Protein AF-X1LJD1-F1 (afdb_monomer_lite)

Sequence (75 aa):
MLVSEFISLCKEADKLIRDLLVKSTKLQGRRPKTLKAAAVHHLARKKGLPITLNDIYHIYGCYQPRIIEVEKIIK

Radius of gyration: 11.49 Å; chains: 1; bounding box: 23×22×31 Å

Structure (mmCIF, N/CA/C/O backbone):
data_AF-X1LJD1-F1
#
_entry.id   AF-X1LJD1-F1
#
loop_
_atom_site.group_PDB
_atom_site.id
_atom_site.type_symbol
_atom_site.label_atom_id
_atom_site.label_alt_id
_atom_site.label_comp_id
_atom_site.label_asym_id
_atom_site.label_entity_id
_atom_site.label_seq_id
_atom_site.pdbx_PDB_ins_code
_atom_site.Cartn_x
_atom_site.Cartn_y
_atom_site.Cartn_z
_atom_site.occupancy
_atom_site.B_iso_or_equiv
_atom_site.auth_seq_id
_atom_site.auth_comp_id
_atom_site.auth_asym_id
_atom_site.auth_atom_id
_atom_site.pdbx_PDB_model_num
ATOM 1 N N . MET A 1 1 ? 8.350 0.292 -15.605 1.00 67.19 1 MET A N 1
ATOM 2 C CA . MET A 1 1 ? 7.836 1.453 -14.852 1.00 67.19 1 MET A CA 1
ATOM 3 C C . MET A 1 1 ? 8.899 2.527 -14.889 1.00 67.19 1 MET A C 1
ATOM 5 O O . MET A 1 1 ? 10.038 2.241 -14.529 1.00 67.19 1 MET A O 1
ATOM 9 N N . LEU A 1 2 ? 8.558 3.716 -15.371 1.00 76.69 2 LEU A N 1
ATOM 10 C CA . LEU A 1 2 ? 9.473 4.853 -15.344 1.00 76.69 2 LEU A CA 1
ATOM 11 C C . LEU A 1 2 ? 9.630 5.344 -13.897 1.00 76.69 2 LEU A C 1
ATOM 13 O O . LEU A 1 2 ? 8.694 5.278 -13.100 1.00 76.69 2 LEU A O 1
ATOM 17 N N . VAL A 1 3 ? 10.810 5.858 -13.545 1.00 77.88 3 VAL A N 1
ATOM 18 C CA . VAL A 1 3 ? 11.104 6.359 -12.186 1.00 77.88 3 VAL A CA 1
ATOM 19 C C . VAL A 1 3 ? 10.088 7.425 -11.746 1.00 77.88 3 VAL A C 1
ATOM 21 O O . VAL A 1 3 ? 9.654 7.441 -10.594 1.00 77.88 3 VAL A O 1
ATOM 24 N N . SER A 1 4 ? 9.643 8.274 -12.675 1.00 84.12 4 SER A N 1
ATOM 25 C CA . SER A 1 4 ? 8.618 9.299 -12.445 1.00 84.12 4 SER A CA 1
ATOM 26 C C . SER A 1 4 ? 7.253 8.718 -12.056 1.00 84.12 4 SER A C 1
ATOM 28 O O . SER A 1 4 ? 6.585 9.262 -11.174 1.00 84.12 4 SER A O 1
ATOM 30 N N . GLU A 1 5 ? 6.847 7.598 -12.655 1.00 83.31 5 GLU A N 1
ATOM 31 C CA . GLU A 1 5 ? 5.583 6.919 -12.341 1.00 83.31 5 GLU A CA 1
ATOM 32 C C . GLU A 1 5 ? 5.608 6.334 -10.930 1.00 83.31 5 GLU A C 1
ATOM 34 O O . GLU A 1 5 ? 4.647 6.488 -10.174 1.00 83.31 5 GLU A O 1
ATOM 39 N N . PHE A 1 6 ? 6.731 5.723 -10.542 1.00 82.94 6 PHE A N 1
ATOM 40 C CA . PHE A 1 6 ? 6.896 5.166 -9.201 1.00 82.94 6 PHE A CA 1
ATOM 41 C C . PHE A 1 6 ? 6.880 6.252 -8.117 1.00 82.94 6 PHE A C 1
ATOM 43 O O . PHE A 1 6 ? 6.251 6.083 -7.070 1.00 82.94 6 PHE A O 1
ATOM 50 N N . ILE A 1 7 ? 7.525 7.395 -8.370 1.00 87.88 7 ILE A N 1
ATOM 51 C CA . ILE A 1 7 ? 7.513 8.537 -7.445 1.00 87.88 7 ILE A CA 1
ATOM 52 C C . ILE A 1 7 ? 6.090 9.078 -7.272 1.00 87.88 7 ILE A C 1
ATOM 54 O O . ILE A 1 7 ? 5.665 9.327 -6.141 1.00 87.88 7 ILE A O 1
ATOM 58 N N . SER A 1 8 ? 5.337 9.239 -8.362 1.00 90.94 8 SER A N 1
ATOM 59 C CA . SER A 1 8 ? 3.936 9.675 -8.298 1.00 90.94 8 SER A CA 1
ATOM 60 C C . SER A 1 8 ? 3.073 8.684 -7.516 1.00 90.94 8 SER A C 1
ATOM 62 O O . SER A 1 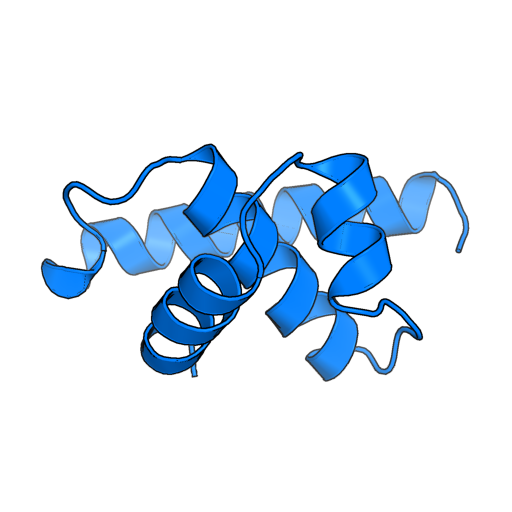8 ? 2.327 9.090 -6.626 1.00 90.94 8 SER A O 1
ATOM 64 N N . LEU A 1 9 ? 3.258 7.382 -7.749 1.00 91.31 9 LEU A N 1
ATOM 65 C CA . LEU A 1 9 ? 2.580 6.325 -7.000 1.00 91.31 9 LEU A CA 1
ATOM 66 C C . LEU A 1 9 ? 2.874 6.402 -5.493 1.00 91.31 9 LEU A C 1
ATOM 68 O O . LEU A 1 9 ? 1.965 6.281 -4.674 1.00 91.31 9 LEU A O 1
ATOM 72 N N . CYS A 1 10 ? 4.129 6.659 -5.118 1.00 91.69 10 CYS A N 1
ATOM 73 C CA . CYS A 1 10 ? 4.521 6.842 -3.722 1.00 91.69 10 CYS A CA 1
ATOM 74 C C . CYS A 1 10 ? 3.840 8.058 -3.077 1.00 91.69 10 C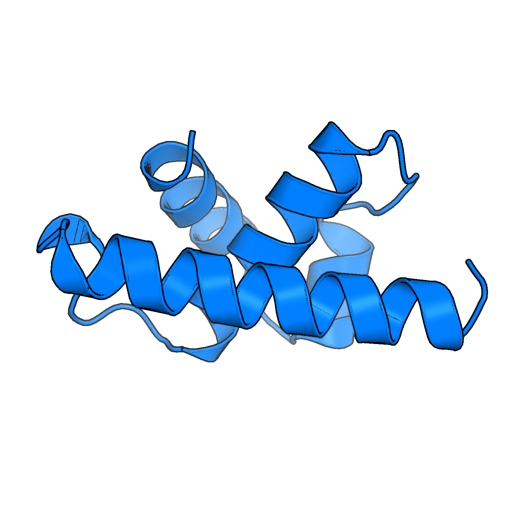YS A C 1
ATOM 76 O O . CYS A 1 10 ? 3.403 7.968 -1.930 1.00 91.69 10 CYS A O 1
ATOM 78 N N . LYS A 1 11 ? 3.726 9.180 -3.800 1.00 93.94 11 LYS A N 1
ATOM 79 C CA . LYS A 1 11 ? 3.043 10.390 -3.307 1.00 93.94 11 LYS A CA 1
ATOM 80 C C . LYS A 1 11 ? 1.546 10.157 -3.105 1.00 93.94 11 LYS A C 1
ATOM 82 O O . LYS A 1 11 ? 0.986 10.587 -2.099 1.00 93.94 11 LYS A O 1
ATOM 87 N N . GLU A 1 12 ? 0.902 9.460 -4.036 1.00 94.44 12 GLU A N 1
ATOM 88 C CA . GLU A 1 12 ? -0.510 9.086 -3.909 1.00 94.44 12 GLU A CA 1
ATOM 89 C C . GLU A 1 12 ? -0.742 8.138 -2.729 1.00 94.44 12 GLU A C 1
ATOM 91 O O . GLU A 1 12 ? -1.705 8.317 -1.983 1.00 94.44 12 GLU A O 1
ATOM 96 N N . ALA A 1 13 ? 0.167 7.185 -2.507 1.00 94.12 13 ALA A N 1
ATOM 97 C CA . ALA A 1 13 ? 0.120 6.294 -1.353 1.00 94.12 13 ALA A CA 1
ATOM 98 C C . ALA A 1 13 ? 0.243 7.063 -0.030 1.00 94.12 13 ALA A C 1
ATOM 100 O O . ALA A 1 13 ? -0.527 6.815 0.896 1.00 94.12 13 ALA A O 1
ATOM 101 N N . ASP A 1 14 ? 1.162 8.030 0.053 1.00 93.25 14 ASP A N 1
ATOM 102 C CA . ASP A 1 14 ? 1.319 8.869 1.246 1.00 93.25 14 ASP A CA 1
ATOM 103 C C . ASP A 1 14 ? 0.053 9.694 1.527 1.00 93.25 14 ASP A C 1
ATOM 105 O O . ASP A 1 14 ? -0.369 9.799 2.682 1.00 93.25 14 ASP A O 1
ATOM 109 N N . LYS A 1 15 ? -0.590 10.240 0.485 1.00 93.75 15 LYS A N 1
ATOM 110 C CA . LYS A 1 15 ? -1.867 10.957 0.622 1.00 93.75 15 LYS A CA 1
ATOM 111 C C . LYS A 1 15 ? -2.978 10.028 1.118 1.00 93.75 15 LYS A C 1
ATOM 113 O O . LYS A 1 15 ? -3.638 10.351 2.101 1.00 93.75 15 LYS A O 1
ATOM 118 N N . LEU A 1 16 ? -3.128 8.856 0.498 1.00 92.81 16 LEU A N 1
ATOM 119 C CA . LEU A 1 16 ? -4.122 7.852 0.883 1.00 92.81 16 LEU A CA 1
ATOM 120 C C . LEU A 1 16 ? -3.980 7.453 2.359 1.00 92.81 16 LEU A C 1
ATOM 122 O O . LEU A 1 16 ? -4.969 7.391 3.083 1.00 92.81 16 LEU A O 1
ATOM 126 N N . ILE A 1 17 ? -2.752 7.220 2.826 1.00 92.00 17 ILE A N 1
ATOM 127 C CA . ILE A 1 17 ? -2.491 6.851 4.222 1.00 92.00 17 ILE A CA 1
ATOM 128 C C . ILE A 1 17 ? -2.881 7.975 5.175 1.00 92.00 17 ILE A C 1
ATOM 130 O O . ILE A 1 17 ? -3.496 7.695 6.201 1.00 92.00 17 ILE A O 1
ATOM 134 N N . ARG A 1 18 ? -2.549 9.233 4.856 1.00 90.06 18 ARG A N 1
ATOM 135 C CA . ARG A 1 18 ? -2.945 10.380 5.688 1.00 90.06 18 ARG A CA 1
ATOM 136 C C . ARG A 1 18 ? -4.462 10.469 5.809 1.00 90.06 18 ARG A C 1
ATOM 138 O O . ARG A 1 18 ? -4.967 10.543 6.926 1.00 90.06 18 ARG A O 1
ATOM 145 N N . ASP A 1 19 ? -5.173 10.375 4.689 1.00 89.38 19 ASP A N 1
ATOM 146 C CA . ASP A 1 19 ? -6.637 10.441 4.668 1.00 89.38 19 ASP A CA 1
ATOM 147 C C . ASP A 1 19 ? -7.270 9.294 5.474 1.00 89.38 19 ASP A C 1
ATOM 149 O O . ASP A 1 19 ? -8.259 9.492 6.183 1.00 89.38 19 ASP A O 1
ATOM 153 N N . LEU A 1 20 ? -6.687 8.093 5.406 1.00 88.25 20 LEU A N 1
ATOM 154 C CA . LEU A 1 20 ? -7.165 6.928 6.148 1.00 88.25 20 LEU A CA 1
ATOM 155 C C . LEU A 1 20 ? -6.826 6.982 7.642 1.00 88.25 20 LEU A C 1
ATOM 157 O O . LEU A 1 20 ? -7.646 6.560 8.452 1.00 88.25 20 LEU A O 1
ATOM 161 N N . LEU A 1 21 ? -5.661 7.505 8.031 1.00 86.88 21 LEU A N 1
ATOM 162 C CA . LEU A 1 21 ? -5.270 7.643 9.440 1.00 86.88 21 LEU A CA 1
ATOM 163 C C . LEU A 1 21 ? -6.146 8.649 10.193 1.00 86.88 21 LEU A C 1
ATOM 165 O O . LEU A 1 21 ? -6.385 8.466 11.385 1.00 86.88 21 LEU A O 1
ATOM 169 N N . VAL A 1 22 ? -6.650 9.674 9.501 1.00 85.38 22 VAL A N 1
ATOM 170 C CA . VAL A 1 22 ? -7.627 10.618 10.065 1.00 85.38 22 VAL A CA 1
ATOM 171 C C . VAL A 1 22 ? -8.984 9.942 10.293 1.00 85.38 22 VAL A C 1
ATOM 173 O O . VAL A 1 22 ? -9.682 10.272 11.246 1.00 85.38 22 VAL A O 1
ATOM 176 N N . LYS A 1 23 ? -9.363 8.982 9.440 1.00 78.94 23 LYS A N 1
ATOM 177 C CA . LYS A 1 23 ? -10.701 8.362 9.441 1.00 78.94 23 LYS A CA 1
ATOM 178 C C . LYS A 1 23 ? -10.793 7.034 10.196 1.00 78.94 23 LYS A C 1
ATOM 180 O O . LYS A 1 23 ? -11.885 6.653 10.604 1.00 78.94 23 LYS A O 1
ATOM 185 N N . SER A 1 24 ? -9.692 6.294 10.341 1.00 72.56 24 SER A N 1
ATOM 186 C CA . SER A 1 24 ? -9.704 4.901 10.798 1.00 72.56 24 SER A CA 1
ATOM 187 C C . SER A 1 24 ? -8.712 4.645 11.927 1.00 72.56 24 SER A C 1
ATOM 189 O O . SER A 1 24 ? -7.494 4.646 11.735 1.00 72.56 24 SER A O 1
ATOM 191 N N . THR A 1 25 ? -9.241 4.297 13.101 1.00 76.44 25 THR A N 1
ATOM 192 C CA . THR A 1 25 ? -8.443 3.849 14.252 1.00 76.44 25 THR A CA 1
ATOM 193 C C . THR A 1 25 ? -7.770 2.495 14.005 1.00 76.44 25 THR A C 1
ATOM 195 O O . THR A 1 25 ? -6.742 2.205 14.606 1.00 76.44 25 THR A O 1
ATOM 198 N N . LYS A 1 26 ? -8.268 1.681 13.059 1.00 82.31 26 LYS A N 1
ATOM 199 C CA . LYS A 1 26 ? -7.727 0.338 12.752 1.00 82.31 26 LYS A CA 1
ATOM 200 C C . LYS A 1 26 ? -6.319 0.363 12.146 1.00 82.31 26 LYS A C 1
ATOM 202 O O . LYS A 1 26 ? -5.626 -0.656 12.152 1.00 82.31 26 LYS A O 1
ATOM 207 N N . LEU A 1 27 ? -5.909 1.506 11.599 1.00 81.06 27 LEU A N 1
ATOM 208 C CA . LEU A 1 27 ? -4.565 1.716 11.057 1.00 81.06 27 LEU A CA 1
ATOM 209 C C . LEU A 1 27 ? -3.603 2.320 12.088 1.00 81.06 27 LEU A C 1
ATOM 211 O O . LEU A 1 27 ? -2.389 2.291 11.871 1.00 81.06 27 LEU A O 1
ATOM 215 N N . GLN A 1 28 ? -4.115 2.829 13.213 1.00 77.75 28 GLN A N 1
ATOM 216 C CA . GLN A 1 28 ? -3.285 3.368 14.285 1.00 77.75 28 GLN A CA 1
ATOM 217 C C . GLN A 1 28 ? -2.468 2.239 14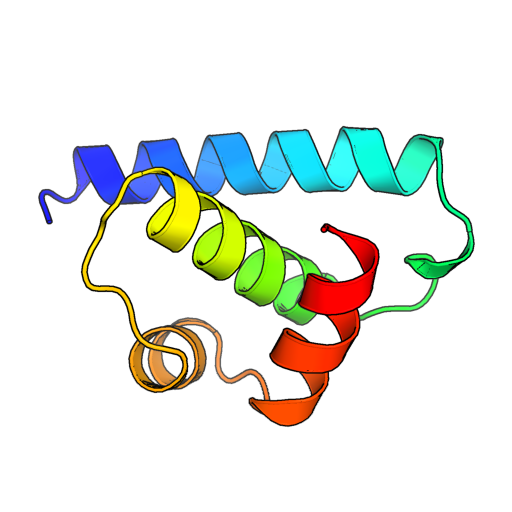.935 1.00 77.75 28 GLN A C 1
ATOM 219 O O . GLN A 1 28 ? -2.933 1.112 15.092 1.00 77.75 28 GLN A O 1
ATOM 224 N N . GLY A 1 29 ? -1.197 2.516 15.237 1.00 82.62 29 GLY A N 1
ATOM 225 C CA . GLY A 1 29 ? -0.251 1.530 15.782 1.00 82.62 29 GLY A CA 1
ATOM 226 C C . GLY A 1 29 ? 0.406 0.604 14.746 1.00 82.62 29 GLY A C 1
ATOM 227 O O . GLY A 1 29 ? 1.342 -0.128 15.079 1.00 82.62 29 GLY A O 1
ATOM 228 N N . ARG A 1 30 ? -0.008 0.639 13.471 1.00 85.62 30 ARG A N 1
ATOM 229 C CA . ARG A 1 30 ? 0.688 -0.094 12.399 1.00 85.62 30 ARG A CA 1
ATOM 230 C C . ARG A 1 30 ? 1.974 0.635 12.001 1.00 85.62 30 ARG A C 1
ATOM 232 O O . ARG A 1 30 ? 2.046 1.861 11.988 1.00 85.62 30 ARG A O 1
ATOM 239 N N . ARG A 1 31 ? 3.011 -0.130 11.637 1.00 89.00 31 ARG A N 1
ATOM 240 C CA . ARG A 1 31 ? 4.305 0.441 11.226 1.00 89.00 31 AR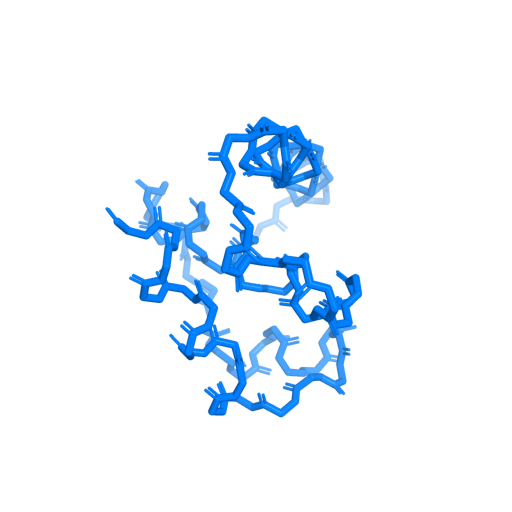G A CA 1
ATOM 241 C C . ARG A 1 31 ? 4.132 1.284 9.950 1.00 89.00 31 ARG A C 1
ATOM 243 O O . ARG A 1 31 ? 3.635 0.736 8.963 1.00 89.00 31 ARG A O 1
ATOM 250 N N . PRO A 1 32 ? 4.628 2.538 9.901 1.00 89.19 32 PRO A N 1
ATOM 251 C CA . PRO A 1 32 ? 4.493 3.410 8.728 1.00 89.19 32 PRO A CA 1
ATOM 252 C C . PRO A 1 32 ? 4.979 2.770 7.424 1.00 89.19 32 PRO A C 1
ATOM 254 O O . PRO A 1 32 ? 4.343 2.894 6.383 1.00 89.19 32 PRO A O 1
ATOM 257 N N . LYS A 1 33 ? 6.072 2.000 7.495 1.00 90.44 33 LYS A N 1
ATOM 258 C CA . LYS A 1 33 ? 6.634 1.278 6.346 1.00 90.44 33 LYS A CA 1
ATOM 259 C C . LYS A 1 33 ? 5.656 0.254 5.761 1.00 90.44 33 LYS A C 1
ATOM 261 O O . LYS A 1 33 ? 5.528 0.151 4.548 1.00 90.44 33 LYS A O 1
ATOM 266 N N . THR A 1 34 ? 4.934 -0.465 6.623 1.00 91.56 34 THR A N 1
ATOM 267 C CA . THR A 1 34 ? 3.923 -1.456 6.225 1.00 91.56 34 THR A CA 1
ATOM 268 C C . THR A 1 34 ? 2.689 -0.785 5.638 1.00 91.56 34 THR A C 1
ATOM 270 O O . THR A 1 34 ? 2.167 -1.264 4.637 1.00 91.56 34 THR A O 1
ATOM 273 N N . LEU A 1 35 ? 2.263 0.345 6.214 1.00 92.44 35 LEU A N 1
ATOM 274 C CA . LEU A 1 35 ? 1.179 1.159 5.660 1.00 92.44 35 LEU A CA 1
ATOM 275 C C . LEU A 1 35 ? 1.519 1.625 4.241 1.00 92.44 35 LEU A C 1
ATOM 277 O O . LEU A 1 35 ? 0.722 1.435 3.326 1.00 92.44 35 LEU A O 1
ATOM 281 N N . LYS A 1 36 ? 2.736 2.148 4.047 1.00 92.44 36 LYS A N 1
ATOM 282 C CA . LYS A 1 36 ? 3.238 2.583 2.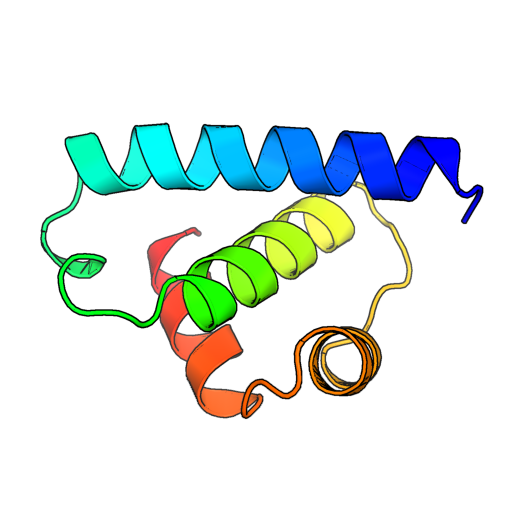738 1.00 92.44 36 LYS A CA 1
ATOM 283 C C . LYS A 1 36 ? 3.323 1.442 1.736 1.00 92.44 36 LYS A C 1
ATOM 285 O O . LYS A 1 36 ? 2.793 1.571 0.639 1.00 92.44 36 LYS A O 1
ATOM 290 N N . ALA A 1 37 ? 3.911 0.316 2.128 1.00 93.75 37 ALA A N 1
ATOM 291 C CA . ALA A 1 37 ? 3.992 -0.880 1.297 1.00 93.75 37 ALA A CA 1
ATOM 292 C C . ALA A 1 37 ? 2.605 -1.344 0.810 1.00 93.75 37 ALA A C 1
ATOM 294 O O . ALA A 1 37 ? 2.414 -1.576 -0.383 1.00 93.75 37 ALA A O 1
ATOM 295 N N . ALA A 1 38 ? 1.624 -1.421 1.714 1.00 93.88 38 ALA A N 1
ATOM 296 C CA . ALA A 1 38 ? 0.262 -1.833 1.381 1.00 93.88 38 ALA A CA 1
ATOM 297 C C . ALA A 1 38 ? -0.469 -0.816 0.496 1.00 93.88 38 ALA A C 1
ATOM 299 O O . ALA A 1 38 ? -1.115 -1.207 -0.472 1.00 93.88 38 ALA A O 1
ATOM 300 N N . ALA A 1 39 ? -0.337 0.481 0.778 1.00 94.44 39 ALA A N 1
ATOM 301 C CA . ALA A 1 39 ? -0.957 1.530 -0.027 1.00 94.44 39 ALA A CA 1
ATOM 302 C C . ALA A 1 39 ? -0.373 1.594 -1.447 1.00 94.44 39 ALA A C 1
ATOM 304 O O . ALA A 1 39 ? -1.125 1.702 -2.414 1.00 94.44 39 ALA A O 1
ATOM 305 N N . VAL A 1 40 ? 0.951 1.471 -1.589 1.00 94.00 40 VAL A N 1
ATOM 306 C CA . VAL A 1 40 ? 1.621 1.417 -2.898 1.00 94.00 40 VAL A CA 1
ATOM 307 C C . VAL A 1 40 ? 1.166 0.187 -3.679 1.00 94.00 40 VAL A C 1
ATOM 309 O O . VAL A 1 40 ? 0.794 0.324 -4.841 1.00 94.00 40 VAL A O 1
ATOM 312 N N . HIS A 1 41 ? 1.122 -0.990 -3.045 1.00 94.19 41 HIS A N 1
ATOM 313 C CA . HIS A 1 41 ? 0.630 -2.214 -3.683 1.00 94.19 41 HIS A CA 1
ATOM 314 C C . HIS A 1 41 ? -0.832 -2.080 -4.140 1.00 94.19 41 HIS A C 1
ATOM 316 O O . HIS A 1 41 ? -1.159 -2.373 -5.290 1.00 94.19 41 HIS A O 1
ATOM 322 N N . HIS A 1 42 ? -1.705 -1.565 -3.271 1.00 94.12 42 HIS A N 1
ATOM 323 C CA . HIS A 1 42 ? -3.115 -1.338 -3.579 1.00 94.12 42 HIS A CA 1
ATOM 324 C C . HIS A 1 42 ? -3.301 -0.404 -4.785 1.00 94.12 42 HIS A C 1
ATOM 326 O O . HIS A 1 42 ? -4.031 -0.728 -5.725 1.00 94.12 42 HIS A O 1
ATOM 332 N N . LEU A 1 43 ? -2.620 0.747 -4.784 1.00 93.88 43 LEU A N 1
ATOM 333 C CA . LEU A 1 43 ? -2.713 1.725 -5.867 1.00 93.88 43 LEU A CA 1
ATOM 334 C C . LEU A 1 43 ? -2.106 1.199 -7.169 1.00 93.88 43 LEU A C 1
ATOM 336 O O . LEU A 1 43 ? -2.675 1.433 -8.234 1.00 93.88 43 LEU A O 1
ATOM 340 N N . ALA A 1 44 ? -1.000 0.453 -7.095 1.00 92.19 44 ALA A N 1
ATOM 341 C CA . ALA A 1 44 ? -0.394 -0.188 -8.256 1.00 92.19 44 ALA A CA 1
ATOM 342 C C . ALA A 1 44 ? -1.386 -1.129 -8.942 1.00 92.19 44 ALA A C 1
ATOM 344 O O . ALA A 1 44 ? -1.620 -1.012 -10.145 1.00 92.19 44 ALA A O 1
ATOM 345 N N . ARG A 1 45 ? -2.049 -1.989 -8.158 1.00 91.81 45 ARG A N 1
ATOM 346 C CA . ARG A 1 45 ? -3.083 -2.897 -8.662 1.00 91.81 45 ARG A CA 1
ATOM 347 C C . ARG A 1 45 ? -4.270 -2.154 -9.262 1.00 91.81 45 ARG A C 1
ATOM 349 O O . ARG A 1 45 ? -4.737 -2.537 -10.329 1.00 91.81 45 ARG A O 1
ATOM 356 N N . LYS A 1 46 ? -4.737 -1.083 -8.614 1.00 91.75 46 LYS A N 1
ATOM 357 C CA . LYS A 1 46 ? -5.844 -0.255 -9.121 1.00 91.75 46 LYS A CA 1
ATOM 358 C C . LYS A 1 46 ? -5.519 0.391 -10.474 1.00 91.75 46 LYS A C 1
ATOM 360 O O . LYS A 1 46 ? -6.418 0.583 -11.283 1.00 91.75 46 LYS A O 1
ATOM 365 N N . LYS A 1 47 ? -4.245 0.700 -10.722 1.00 90.69 47 LYS A N 1
ATOM 366 C CA . LYS A 1 47 ? -3.744 1.266 -11.984 1.00 90.69 47 LYS A CA 1
ATOM 367 C C . LYS A 1 47 ? -3.324 0.211 -13.016 1.00 90.69 47 LYS A C 1
ATOM 369 O O . LYS A 1 47 ? -2.832 0.583 -14.075 1.00 90.69 47 LYS A O 1
ATOM 374 N N . GLY A 1 48 ? -3.480 -1.081 -12.718 1.00 89.00 48 GLY A N 1
ATOM 375 C CA . GLY A 1 48 ? -3.052 -2.164 -13.608 1.00 89.00 48 GLY A CA 1
ATOM 376 C C . GLY A 1 48 ? -1.531 -2.295 -13.749 1.00 89.00 48 GLY A C 1
ATOM 377 O O . GLY A 1 48 ? -1.058 -2.877 -14.720 1.00 89.00 48 GLY A O 1
ATOM 378 N N . LEU A 1 49 ? -0.753 -1.757 -12.803 1.00 87.56 49 LEU A N 1
ATOM 379 C CA . LEU A 1 49 ? 0.703 -1.871 -12.822 1.00 87.56 49 LEU A CA 1
ATOM 380 C C . LEU A 1 49 ? 1.132 -3.274 -12.358 1.00 87.56 49 LEU A C 1
ATOM 382 O O . LEU A 1 49 ? 0.615 -3.759 -11.346 1.00 87.56 49 LEU A O 1
ATOM 386 N N . PRO A 1 50 ? 2.105 -3.914 -13.034 1.00 87.50 50 PRO A N 1
ATOM 387 C CA . PRO A 1 50 ? 2.560 -5.263 -12.709 1.00 87.50 50 PRO A CA 1
ATOM 388 C C . PRO A 1 50 ? 3.542 -5.248 -11.525 1.00 87.50 50 PRO A C 1
ATOM 390 O O . PRO A 1 50 ? 4.706 -5.605 -11.668 1.00 87.50 50 PRO A O 1
ATOM 393 N N . ILE A 1 51 ? 3.089 -4.784 -10.357 1.00 87.50 51 ILE A N 1
ATOM 394 C CA . ILE A 1 51 ? 3.868 -4.793 -9.112 1.00 87.50 51 ILE A CA 1
ATOM 395 C C . ILE A 1 51 ? 3.349 -5.919 -8.224 1.00 87.50 51 ILE A C 1
ATOM 397 O O . ILE A 1 51 ? 2.188 -5.910 -7.811 1.00 87.50 51 ILE A O 1
ATOM 401 N N . THR A 1 52 ? 4.214 -6.878 -7.910 1.00 90.19 52 THR A N 1
ATOM 402 C CA . THR A 1 52 ? 3.887 -8.017 -7.050 1.00 90.19 52 THR A CA 1
ATOM 403 C C . THR A 1 52 ? 4.143 -7.703 -5.574 1.00 90.19 52 THR A C 1
ATOM 405 O O . THR A 1 52 ? 4.887 -6.788 -5.213 1.00 90.19 52 THR A O 1
ATOM 408 N N . LEU A 1 53 ? 3.578 -8.519 -4.680 1.00 89.31 53 LEU A N 1
ATOM 409 C CA . LEU A 1 53 ? 3.921 -8.478 -3.253 1.00 89.31 53 LEU A CA 1
ATOM 410 C C . LEU A 1 53 ? 5.407 -8.765 -2.995 1.00 89.31 53 LEU A C 1
ATOM 412 O O . LEU A 1 53 ? 5.954 -8.281 -2.003 1.00 89.31 53 LEU A O 1
ATOM 416 N N . ASN A 1 54 ? 6.063 -9.533 -3.872 1.00 89.88 54 ASN A N 1
ATOM 417 C CA . ASN A 1 54 ? 7.488 -9.813 -3.755 1.00 89.88 54 ASN A CA 1
ATOM 418 C C . ASN A 1 54 ? 8.331 -8.568 -4.053 1.00 89.88 54 ASN A C 1
ATOM 420 O O . ASN A 1 54 ? 9.250 -8.257 -3.300 1.00 89.88 54 ASN A O 1
ATOM 424 N N . ASP A 1 55 ? 7.950 -7.789 -5.066 1.00 90.00 55 ASP A N 1
ATOM 425 C CA . ASP A 1 55 ? 8.614 -6.518 -5.382 1.00 90.00 55 ASP A CA 1
ATOM 426 C C . ASP A 1 55 ? 8.507 -5.542 -4.206 1.00 90.00 55 ASP A C 1
ATOM 428 O O . ASP A 1 55 ? 9.491 -4.947 -3.767 1.00 90.00 55 ASP A O 1
ATOM 432 N N . ILE A 1 56 ? 7.313 -5.437 -3.619 1.00 90.62 56 ILE A N 1
ATOM 433 C CA . ILE A 1 56 ? 7.070 -4.595 -2.445 1.00 90.62 56 ILE A CA 1
ATOM 434 C C . ILE A 1 56 ? 7.870 -5.088 -1.230 1.00 90.62 56 ILE A C 1
ATOM 436 O O . ILE A 1 56 ? 8.400 -4.267 -0.476 1.00 90.62 56 ILE A O 1
ATOM 440 N N . TYR A 1 57 ? 7.994 -6.406 -1.038 1.00 88.56 57 TYR A N 1
ATOM 441 C CA . TYR A 1 57 ? 8.851 -6.984 -0.002 1.00 88.56 57 TYR A CA 1
ATOM 442 C C . TYR A 1 57 ? 10.316 -6.581 -0.200 1.00 88.56 57 TYR A C 1
ATOM 444 O O . TYR A 1 57 ? 10.940 -6.150 0.764 1.00 88.56 57 TYR A O 1
ATOM 452 N N . HIS A 1 58 ? 10.854 -6.639 -1.418 1.00 88.50 58 HIS A N 1
ATOM 453 C CA . HIS A 1 58 ? 12.241 -6.242 -1.678 1.00 88.50 58 HIS A CA 1
ATOM 454 C C . HIS A 1 58 ? 12.473 -4.731 -1.518 1.00 88.50 58 HIS A C 1
ATOM 456 O O . HIS A 1 58 ? 13.492 -4.330 -0.962 1.00 88.50 58 HIS A O 1
ATOM 462 N N . ILE A 1 59 ? 11.518 -3.886 -1.922 1.00 87.56 59 ILE A N 1
ATOM 463 C CA . ILE A 1 59 ? 11.633 -2.421 -1.798 1.00 87.56 59 ILE A CA 1
ATOM 464 C C . ILE A 1 59 ? 11.514 -1.975 -0.334 1.00 87.56 59 ILE A C 1
ATOM 466 O O . ILE A 1 59 ? 12.280 -1.140 0.149 1.00 87.56 59 ILE A O 1
ATOM 470 N N . TYR A 1 60 ? 10.531 -2.510 0.392 1.00 87.56 60 TYR A N 1
ATOM 471 C CA . TYR A 1 60 ? 10.183 -2.039 1.732 1.00 87.56 60 TYR A CA 1
ATOM 472 C C . TYR A 1 60 ? 10.606 -2.997 2.849 1.00 87.56 60 TYR A C 1
ATOM 474 O O . TYR A 1 60 ? 10.411 -2.676 4.018 1.00 87.56 60 TYR A O 1
ATOM 482 N N . GLY A 1 61 ? 11.196 -4.158 2.578 1.00 87.50 61 GLY A N 1
ATOM 483 C CA . GLY A 1 61 ? 11.571 -5.141 3.608 1.00 87.50 61 GLY A CA 1
ATOM 484 C C . GLY A 1 61 ? 10.414 -5.501 4.550 1.00 87.50 61 GLY A C 1
ATOM 485 O O . GLY A 1 61 ? 10.615 -5.671 5.752 1.00 87.50 61 GLY A O 1
ATOM 486 N N . CYS A 1 62 ? 9.177 -5.490 4.046 1.00 86.56 62 CYS A N 1
ATOM 487 C CA . CYS A 1 62 ? 7.968 -5.668 4.845 1.00 86.56 62 CYS A CA 1
ATOM 488 C C . CYS A 1 62 ? 7.382 -7.056 4.624 1.00 86.56 62 CYS A C 1
ATOM 490 O O . CYS A 1 62 ? 7.054 -7.412 3.501 1.00 86.56 62 CYS A O 1
ATOM 492 N N . TYR A 1 63 ? 7.181 -7.806 5.708 1.00 88.00 63 TYR A N 1
ATOM 493 C CA . TYR A 1 63 ? 6.618 -9.153 5.650 1.00 88.00 63 TYR A CA 1
ATOM 494 C C . TYR A 1 63 ? 5.253 -9.175 4.939 1.00 88.00 63 TYR A C 1
ATOM 496 O O . TYR A 1 63 ? 4.332 -8.459 5.343 1.00 88.00 63 TYR A O 1
ATOM 504 N N . GLN A 1 64 ? 5.127 -9.999 3.894 1.00 87.31 64 GLN A N 1
ATOM 505 C CA . GLN A 1 64 ? 3.982 -9.993 2.973 1.00 87.31 64 GLN A CA 1
ATOM 506 C C . GLN A 1 64 ? 2.618 -10.178 3.665 1.00 87.31 64 GLN A C 1
ATOM 508 O O . GLN A 1 64 ? 1.709 -9.405 3.362 1.00 87.31 64 GLN A O 1
ATOM 513 N N . PRO A 1 65 ? 2.446 -11.082 4.653 1.00 89.81 65 PRO A N 1
ATOM 514 C CA . PRO A 1 65 ? 1.184 -11.200 5.388 1.00 89.81 65 PRO A CA 1
ATOM 515 C C . PRO A 1 65 ? 0.712 -9.894 6.037 1.00 89.81 65 PRO A C 1
ATOM 517 O O . PRO A 1 65 ? -0.473 -9.575 5.991 1.00 89.81 65 PRO A O 1
ATOM 520 N N . ARG A 1 66 ? 1.636 -9.079 6.569 1.00 87.81 66 ARG A N 1
ATOM 521 C CA . ARG A 1 66 ? 1.281 -7.781 7.166 1.00 87.81 66 ARG A CA 1
ATOM 522 C C . ARG 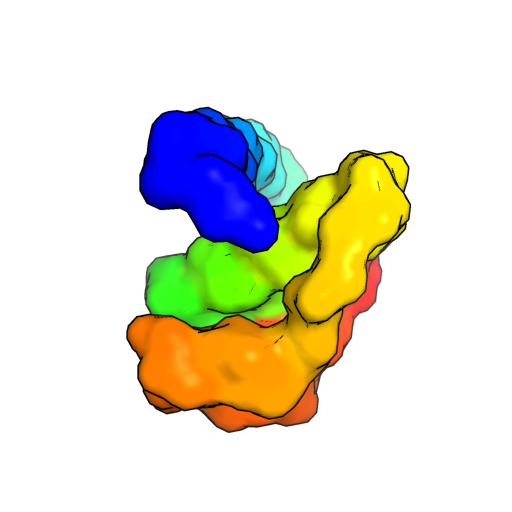A 1 66 ? 0.833 -6.764 6.121 1.00 87.81 66 ARG A C 1
ATOM 524 O O . ARG A 1 66 ? -0.013 -5.928 6.417 1.00 87.81 66 ARG A O 1
ATOM 531 N N . ILE A 1 67 ? 1.401 -6.826 4.917 1.00 87.62 67 ILE A N 1
ATOM 532 C CA . ILE A 1 67 ? 0.973 -5.995 3.786 1.00 87.62 67 ILE A CA 1
ATOM 533 C C . ILE A 1 67 ? -0.464 -6.367 3.408 1.00 87.62 67 ILE A C 1
ATOM 535 O O . ILE A 1 67 ? -1.311 -5.485 3.317 1.00 87.62 67 ILE A O 1
ATOM 539 N N . ILE A 1 68 ? -0.753 -7.667 3.283 1.00 89.00 68 ILE A N 1
ATOM 540 C CA . ILE A 1 68 ? -2.089 -8.183 2.951 1.00 89.00 68 ILE A CA 1
ATOM 541 C C . ILE A 1 68 ? -3.124 -7.786 4.014 1.00 89.00 68 ILE A C 1
ATOM 543 O O . ILE A 1 68 ? -4.229 -7.372 3.668 1.00 89.00 68 ILE A O 1
ATOM 547 N N . GLU A 1 69 ? -2.789 -7.890 5.305 1.00 89.88 69 GLU A N 1
ATOM 548 C CA . GLU A 1 69 ? -3.671 -7.449 6.397 1.00 89.88 69 GLU A CA 1
ATOM 549 C C . GLU A 1 69 ? -4.053 -5.975 6.276 1.00 89.88 69 GLU A C 1
ATOM 551 O O . GLU A 1 69 ? -5.226 -5.631 6.405 1.00 89.88 69 GLU A O 1
ATOM 556 N N . VAL A 1 70 ? -3.074 -5.103 6.026 1.00 89.12 70 VAL A N 1
ATOM 557 C CA . VAL A 1 70 ? -3.328 -3.668 5.879 1.00 89.12 70 VAL A CA 1
ATOM 558 C C . VAL A 1 70 ? -4.099 -3.385 4.591 1.00 89.12 70 VAL A C 1
ATOM 560 O O . VAL A 1 70 ? -5.021 -2.576 4.605 1.00 89.12 70 VAL A O 1
ATOM 563 N N . GLU A 1 71 ? -3.795 -4.079 3.495 1.00 87.31 71 GLU A N 1
ATOM 564 C CA . GLU A 1 71 ? -4.512 -3.922 2.227 1.00 87.31 71 GLU A CA 1
ATOM 565 C C . GLU A 1 71 ? -6.008 -4.249 2.362 1.00 87.31 71 GLU A C 1
ATOM 567 O O . GLU A 1 71 ? -6.834 -3.573 1.755 1.00 87.31 71 GLU A O 1
ATOM 572 N N . LYS A 1 72 ? -6.382 -5.222 3.207 1.00 88.06 72 LYS A N 1
ATOM 573 C CA . LYS A 1 72 ? -7.792 -5.525 3.526 1.00 88.06 72 LYS A CA 1
ATOM 574 C C . LYS A 1 72 ? -8.519 -4.388 4.250 1.00 88.06 72 LYS A C 1
ATOM 576 O O . LYS A 1 72 ? -9.739 -4.357 4.208 1.00 88.06 72 LYS A O 1
ATOM 581 N N . ILE A 1 73 ? -7.794 -3.508 4.940 1.00 85.50 73 ILE A N 1
ATOM 582 C CA . ILE A 1 73 ? -8.359 -2.332 5.622 1.00 85.50 73 ILE A CA 1
ATOM 583 C C . ILE A 1 73 ? -8.470 -1.147 4.649 1.00 85.50 73 ILE A C 1
ATOM 585 O O . ILE A 1 73 ? -9.311 -0.276 4.845 1.00 85.50 73 ILE A O 1
ATOM 589 N N . ILE A 1 74 ? -7.596 -1.096 3.636 1.00 84.25 74 ILE A N 1
ATOM 590 C CA . ILE A 1 74 ? -7.579 -0.048 2.603 1.00 84.25 74 ILE A CA 1
ATOM 591 C C . ILE A 1 74 ? -8.676 -0.272 1.545 1.00 84.25 74 ILE A C 1
ATOM 593 O O . ILE A 1 74 ? -9.189 0.710 1.011 1.00 84.25 74 ILE A O 1
ATOM 597 N N . LYS A 1 75 ? -8.989 -1.536 1.217 1.00 75.19 75 LYS A N 1
ATOM 598 C CA . LYS A 1 75 ? -10.091 -1.922 0.315 1.00 75.19 75 LYS A CA 1
ATOM 599 C C . LYS A 1 75 ? -11.456 -1.562 0.885 1.00 75.19 75 LYS A C 1
ATOM 601 O O . LYS A 1 75 ? -12.292 -1.132 0.063 1.00 75.19 75 LYS A O 1
#

pLDDT: mean 87.89, std 5.48, range [67.19, 94.44]

InterPro domains:
  IPR036915 Cyclin-like superfamily [SSF47954] (19-74)

Organism: NCBI:txid412755

Secondary structure (DSSP, 8-state):
--HHHHHHHHHHHHHHHHHHHHH-GGGTTS-HHHHHHHHHHHHHHHTT----HHHHHHHH---HHHHHHHHHHH-

Foldseek 3Di:
DDPVVLVVLLVVLVVLLVVCVVPDPVCPPPDPLLSSLLSSVLVCVVVVHPQDLVNSCVVRVDDSVSSVVNNVVSD